Protein AF-A0A494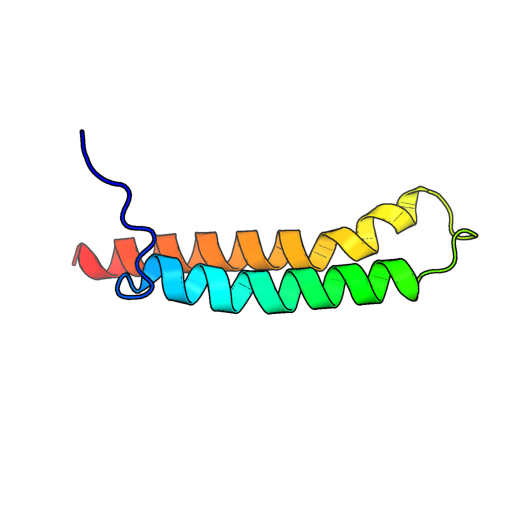Z3T2-F1 (afdb_monomer)

Solvent-accessible surface area (backbone atoms only — not comparable to full-atom values): 4128 Å² total; per-residue (Å²): 131,86,76,80,73,87,43,72,82,40,66,70,55,38,53,49,48,69,40,44,54,60,20,48,54,49,20,52,52,41,54,73,69,52,66,91,83,56,63,77,80,59,70,52,60,36,51,44,44,46,54,51,37,49,51,50,50,51,53,52,53,52,55,51,60,58,59,78,74,111

Foldseek 3Di:
DPPPPCDCVDPLSVLLCVQQVVLLVQLVVCVVPDDPPDDPVCVCVSVVSNVVSVVVSVVVVVVVVVVVVD

pLDDT: mean 78.96, std 13.3, range [39.44, 93.69]

Structure (mmCIF, N/CA/C/O backbone):
data_AF-A0A494Z3T2-F1
#
_entry.id   AF-A0A494Z3T2-F1
#
loop_
_atom_site.group_PDB
_atom_site.id
_atom_site.type_symbol
_atom_site.label_atom_id
_atom_site.label_alt_id
_atom_site.label_comp_id
_atom_site.label_asym_id
_atom_site.label_entity_id
_atom_site.label_seq_id
_atom_site.pdbx_PDB_ins_code
_atom_site.Cartn_x
_atom_site.Cartn_y
_atom_site.Cartn_z
_atom_site.occupancy
_atom_site.B_iso_or_equiv
_atom_site.auth_seq_id
_atom_site.auth_comp_id
_atom_site.auth_asym_id
_atom_site.auth_atom_id
_atom_site.pdbx_PDB_model_num
ATOM 1 N N . MET A 1 1 ? -33.588 2.300 -6.423 1.00 39.44 1 MET A N 1
ATOM 2 C CA . MET A 1 1 ? -32.185 1.970 -6.745 1.00 39.44 1 MET A CA 1
ATOM 3 C C . MET A 1 1 ? -31.316 2.752 -5.782 1.00 39.44 1 MET A C 1
ATOM 5 O O . MET A 1 1 ? -31.450 3.964 -5.729 1.00 39.44 1 MET A O 1
ATOM 9 N N . SER A 1 2 ? -30.541 2.079 -4.934 1.00 46.25 2 SER A N 1
ATOM 10 C CA . SER A 1 2 ? -29.636 2.738 -3.990 1.00 46.25 2 SER A CA 1
ATOM 11 C C . SER A 1 2 ? -28.538 3.443 -4.778 1.00 46.25 2 SER A C 1
ATOM 13 O O . SER A 1 2 ? -27.642 2.785 -5.308 1.00 46.25 2 SER A O 1
ATOM 15 N N . GLU A 1 3 ? -28.635 4.762 -4.904 1.00 59.22 3 GLU A N 1
ATOM 16 C CA . GLU A 1 3 ? -27.593 5.571 -5.519 1.00 59.22 3 GLU A CA 1
ATOM 17 C C . GLU A 1 3 ? -26.293 5.341 -4.741 1.00 59.22 3 GLU A C 1
ATOM 19 O O . GLU A 1 3 ? -26.174 5.708 -3.569 1.00 59.22 3 GLU A O 1
ATOM 24 N N . PHE A 1 4 ? -25.318 4.685 -5.371 1.00 55.19 4 PHE A N 1
ATOM 25 C CA . PHE A 1 4 ? -23.953 4.618 -4.865 1.00 55.19 4 PHE A CA 1
ATOM 26 C C . PHE A 1 4 ? -23.389 6.040 -4.905 1.00 55.19 4 PHE A C 1
ATOM 28 O O . PHE A 1 4 ? -22.736 6.448 -5.863 1.00 55.19 4 PHE A O 1
ATOM 35 N N . HIS A 1 5 ? -23.670 6.831 -3.869 1.00 53.19 5 HIS A N 1
ATOM 36 C CA . HIS A 1 5 ? -23.030 8.123 -3.679 1.00 53.19 5 HIS A CA 1
ATOM 37 C C . HIS A 1 5 ? -21.555 7.847 -3.391 1.00 53.19 5 HIS A C 1
ATOM 39 O O . HIS A 1 5 ? -21.154 7.645 -2.242 1.00 53.19 5 HIS A O 1
ATOM 45 N N . LEU A 1 6 ? -20.730 7.886 -4.441 1.00 58.59 6 LEU A N 1
ATOM 46 C CA . LEU A 1 6 ? -19.286 8.139 -4.383 1.00 58.59 6 LEU A CA 1
ATOM 47 C C . LEU A 1 6 ? -19.039 9.569 -3.875 1.00 58.59 6 LEU A C 1
ATOM 49 O O . LEU A 1 6 ? -18.334 10.377 -4.467 1.00 58.59 6 LEU A O 1
ATOM 53 N N . SER A 1 7 ? -19.673 9.916 -2.762 1.00 66.12 7 SER A N 1
ATOM 54 C CA . SER A 1 7 ? -1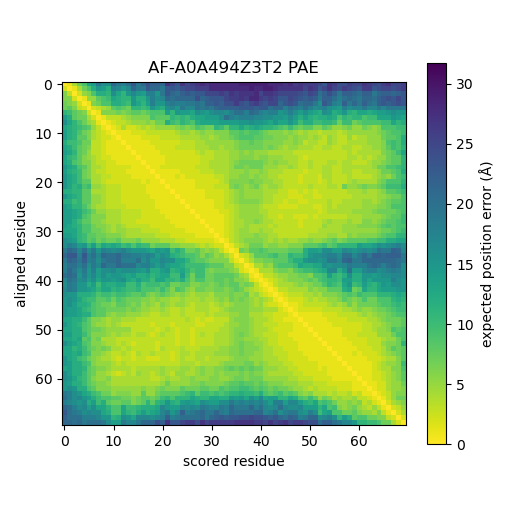9.491 11.188 -2.109 1.00 66.12 7 SER A CA 1
ATOM 55 C C . SER A 1 7 ? -18.253 11.084 -1.235 1.00 66.12 7 SER A C 1
ATOM 57 O O . SER A 1 7 ? -18.185 10.258 -0.319 1.00 66.12 7 SER A O 1
ATOM 59 N N . PHE A 1 8 ? -17.299 11.992 -1.441 1.00 68.56 8 PHE A N 1
ATOM 60 C CA . PHE A 1 8 ? -16.166 12.210 -0.533 1.00 68.56 8 PHE A CA 1
ATOM 61 C C . PHE A 1 8 ? -16.598 12.585 0.899 1.00 68.56 8 PHE A C 1
ATOM 63 O O . PHE A 1 8 ? -15.758 12.704 1.800 1.00 68.56 8 PHE A O 1
ATOM 70 N N . LYS A 1 9 ? -17.905 12.760 1.142 1.00 73.62 9 LYS A N 1
ATOM 71 C CA . LYS A 1 9 ? -18.506 12.852 2.474 1.00 73.62 9 LYS A CA 1
ATOM 72 C C . LYS A 1 9 ? -18.375 11.536 3.257 1.00 73.62 9 LYS A C 1
ATOM 74 O O . LYS A 1 9 ? -18.271 11.573 4.479 1.00 73.62 9 LYS A O 1
ATOM 79 N N . ASN A 1 10 ? -18.294 10.383 2.584 1.00 80.38 10 ASN A N 1
ATOM 80 C CA . ASN A 1 10 ? -18.023 9.104 3.236 1.00 80.38 10 ASN A CA 1
ATOM 81 C C . ASN A 1 10 ? -16.529 8.976 3.583 1.00 80.38 10 ASN A C 1
ATOM 83 O O . ASN A 1 10 ? -15.664 8.909 2.705 1.00 80.38 10 ASN A O 1
ATOM 87 N N . LYS A 1 11 ? -16.228 8.877 4.884 1.00 81.94 11 LYS A N 1
ATOM 88 C CA . LYS A 1 11 ? -14.862 8.730 5.414 1.00 81.94 11 LYS A CA 1
ATOM 89 C C . LYS A 1 11 ? -14.104 7.552 4.786 1.00 81.94 11 LYS A C 1
ATOM 91 O O . LYS A 1 11 ? -12.908 7.675 4.538 1.00 81.94 11 LYS A O 1
ATOM 96 N N . LYS A 1 12 ? -14.787 6.436 4.491 1.00 83.25 12 LYS A N 1
ATOM 97 C CA . LYS A 1 12 ? -14.172 5.246 3.872 1.00 83.25 12 LYS A CA 1
ATOM 98 C C . LYS A 1 12 ? -13.717 5.512 2.439 1.00 83.25 12 LYS A C 1
ATOM 100 O O . LYS A 1 12 ? -12.627 5.084 2.073 1.00 83.25 12 LYS A O 1
ATOM 105 N N . VAL A 1 13 ? -14.526 6.233 1.661 1.00 82.62 13 VAL A N 1
ATOM 106 C CA . VAL A 1 13 ? -14.204 6.619 0.278 1.00 82.62 13 VAL A CA 1
ATOM 107 C C . VAL A 1 13 ? -13.041 7.605 0.286 1.00 82.62 13 VAL A C 1
ATOM 109 O O . VAL A 1 13 ? -12.053 7.405 -0.408 1.00 82.62 13 VAL A O 1
ATOM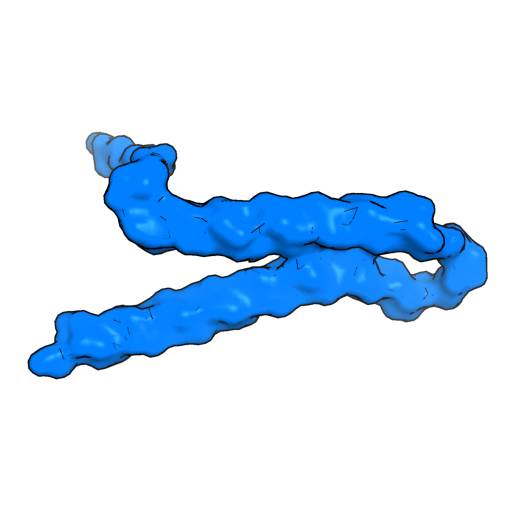 112 N N . ARG A 1 14 ? -13.096 8.614 1.162 1.00 87.12 14 ARG A N 1
ATOM 113 C CA . ARG A 1 14 ? -12.033 9.616 1.293 1.00 87.12 14 ARG A CA 1
ATOM 114 C C . ARG A 1 14 ? -10.668 8.991 1.605 1.00 87.12 14 ARG A C 1
ATOM 116 O O . ARG A 1 14 ? -9.686 9.318 0.953 1.00 87.12 14 ARG A O 1
ATOM 123 N N . ILE A 1 15 ? -10.609 8.078 2.575 1.00 86.94 15 ILE A N 1
ATOM 124 C CA . ILE A 1 15 ? -9.358 7.408 2.966 1.00 86.94 15 ILE A CA 1
ATOM 125 C C . ILE A 1 15 ? -8.853 6.473 1.866 1.00 86.94 15 ILE A C 1
ATOM 127 O O . ILE A 1 15 ? -7.650 6.414 1.633 1.00 86.94 15 ILE A O 1
ATOM 131 N N . TRP A 1 16 ? -9.758 5.796 1.154 1.00 88.25 16 TRP A N 1
ATOM 132 C CA . TRP A 1 16 ? -9.383 4.985 -0.003 1.00 88.25 16 TRP A CA 1
ATOM 133 C C . TRP A 1 16 ? -8.694 5.831 -1.078 1.00 88.25 16 TRP A C 1
ATOM 135 O O . TRP A 1 16 ? -7.603 5.482 -1.518 1.00 88.25 16 TRP A O 1
ATOM 145 N N . PHE A 1 17 ? -9.269 6.985 -1.433 1.00 88.31 17 PHE A N 1
ATOM 146 C CA . PHE A 1 17 ? -8.675 7.895 -2.416 1.00 88.31 17 PHE A CA 1
ATOM 147 C C . PHE A 1 17 ? -7.328 8.465 -1.956 1.00 88.31 17 PHE A C 1
ATOM 149 O O . PHE A 1 17 ? -6.384 8.477 -2.743 1.00 88.31 17 PHE A O 1
ATOM 156 N N . TYR A 1 18 ? -7.200 8.870 -0.688 1.00 88.75 18 TYR A N 1
ATOM 157 C CA . TYR A 1 18 ? -5.922 9.349 -0.145 1.00 88.75 18 TYR A CA 1
ATOM 158 C C . TYR A 1 18 ? -4.821 8.284 -0.129 1.00 88.75 18 TYR A C 1
ATOM 160 O O . TYR A 1 18 ? -3.654 8.652 -0.149 1.00 88.75 18 TYR A O 1
ATOM 168 N N . LEU A 1 19 ? -5.160 6.993 -0.093 1.00 88.88 19 LEU A N 1
ATOM 169 C CA . LEU A 1 19 ? -4.183 5.904 -0.179 1.00 88.88 19 LEU A CA 1
ATOM 170 C C . LEU A 1 19 ? -3.889 5.506 -1.630 1.00 88.88 19 LEU A C 1
ATOM 172 O O . LEU A 1 19 ? -2.733 5.300 -1.990 1.00 88.88 19 LEU A O 1
ATOM 176 N N . MET A 1 20 ? -4.921 5.416 -2.471 1.00 90.00 20 MET A N 1
ATOM 177 C CA . MET A 1 20 ? -4.788 4.930 -3.845 1.00 90.00 20 MET A CA 1
ATOM 178 C C . MET A 1 20 ? -4.157 5.942 -4.786 1.00 90.00 20 MET A C 1
ATOM 180 O O . MET A 1 20 ? -3.295 5.560 -5.568 1.00 90.00 20 MET A O 1
ATOM 184 N N . ILE A 1 21 ? -4.532 7.223 -4.709 1.00 91.75 21 ILE A N 1
ATOM 185 C CA . ILE A 1 21 ? -3.964 8.260 -5.582 1.00 91.75 21 ILE A CA 1
ATOM 186 C C . ILE A 1 21 ? -2.428 8.295 -5.483 1.00 91.75 21 ILE A C 1
ATOM 188 O O . ILE A 1 21 ? -1.779 8.127 -6.518 1.00 91.75 21 ILE A O 1
ATOM 192 N N . PRO A 1 22 ? -1.813 8.452 -4.293 1.00 91.88 22 PRO A N 1
ATOM 193 C CA . PRO A 1 22 ? -0.356 8.483 -4.200 1.00 91.88 22 PRO A CA 1
ATOM 194 C C . PRO A 1 22 ? 0.289 7.144 -4.572 1.00 91.88 22 PRO A C 1
ATOM 196 O O . PRO A 1 22 ? 1.349 7.146 -5.189 1.00 91.88 22 PRO A O 1
ATOM 199 N N . ALA A 1 23 ? -0.343 6.005 -4.270 1.00 90.88 23 ALA A N 1
ATOM 200 C CA . ALA A 1 23 ? 0.185 4.693 -4.643 1.00 90.88 23 ALA A CA 1
ATOM 201 C C . ALA A 1 23 ? 0.190 4.462 -6.163 1.00 90.88 23 ALA A C 1
ATOM 203 O O . ALA A 1 23 ? 1.152 3.911 -6.700 1.00 90.88 23 ALA A O 1
ATOM 204 N N . ILE A 1 24 ? -0.856 4.907 -6.862 1.00 91.50 24 ILE A N 1
ATOM 205 C CA . ILE A 1 24 ? -0.954 4.844 -8.325 1.00 91.50 24 ILE A CA 1
ATOM 206 C C . ILE A 1 24 ? 0.079 5.777 -8.956 1.00 91.50 24 ILE A C 1
ATOM 208 O O . ILE A 1 24 ? 0.816 5.346 -9.838 1.00 91.50 24 ILE A O 1
ATOM 212 N N . LEU A 1 25 ? 0.191 7.019 -8.470 1.00 93.69 25 LEU A N 1
ATOM 213 C CA . LEU A 1 25 ? 1.216 7.963 -8.926 1.00 93.69 25 LEU A CA 1
ATOM 214 C C . LEU A 1 25 ? 2.625 7.388 -8.762 1.00 93.69 25 LEU A C 1
ATOM 216 O O . LEU A 1 25 ? 3.412 7.419 -9.706 1.00 93.69 25 LEU A O 1
ATOM 220 N N . LEU A 1 26 ? 2.919 6.812 -7.595 1.00 91.38 26 LEU A N 1
ATOM 221 C CA . LEU A 1 26 ? 4.201 6.171 -7.327 1.00 91.38 26 LEU A CA 1
ATOM 222 C C . LEU A 1 26 ? 4.435 4.996 -8.285 1.00 91.38 26 LEU A C 1
ATOM 224 O O . LEU A 1 26 ? 5.505 4.887 -8.867 1.00 91.38 26 LEU A O 1
ATOM 228 N N . SER A 1 27 ? 3.423 4.163 -8.521 1.00 88.31 27 SER A N 1
ATOM 229 C CA . SER A 1 27 ? 3.519 3.024 -9.445 1.00 88.31 27 SER A CA 1
ATOM 230 C C . SER A 1 27 ? 3.810 3.462 -10.880 1.00 88.31 27 SER A C 1
ATOM 232 O O . SER A 1 27 ? 4.667 2.876 -11.531 1.00 88.31 27 SER A O 1
ATOM 234 N N . ILE A 1 28 ? 3.163 4.529 -11.359 1.00 89.38 28 ILE A N 1
ATOM 235 C CA . ILE A 1 28 ? 3.423 5.114 -12.685 1.00 89.38 28 ILE A CA 1
ATOM 236 C C . ILE A 1 28 ? 4.863 5.629 -12.773 1.00 89.38 28 ILE A C 1
ATOM 238 O O . ILE A 1 28 ? 5.559 5.345 -13.745 1.00 89.38 28 ILE A O 1
ATOM 242 N N . LEU A 1 29 ? 5.333 6.333 -11.740 1.00 90.38 29 LEU A N 1
ATOM 243 C CA . LEU A 1 29 ? 6.723 6.781 -11.636 1.00 90.38 29 LEU A CA 1
ATOM 244 C C . LEU A 1 29 ? 7.703 5.604 -11.706 1.00 90.38 29 LEU A C 1
ATOM 246 O O . LEU A 1 29 ? 8.672 5.670 -12.457 1.00 90.38 29 LEU A O 1
ATOM 250 N N . LEU A 1 30 ? 7.431 4.513 -10.983 1.00 86.81 30 LEU A N 1
ATOM 251 C CA . LEU A 1 30 ? 8.265 3.313 -11.030 1.00 86.81 30 LEU A CA 1
ATOM 252 C C . LEU A 1 30 ? 8.255 2.658 -12.415 1.00 86.81 30 LEU A C 1
ATOM 254 O O . LEU A 1 30 ? 9.311 2.225 -12.855 1.00 86.81 30 LEU A O 1
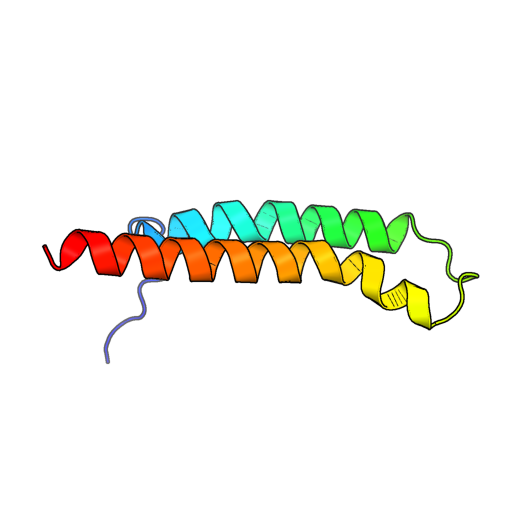ATOM 258 N N . ILE A 1 31 ? 7.115 2.610 -13.112 1.00 85.81 31 ILE A N 1
ATOM 259 C CA . ILE A 1 31 ? 7.034 2.071 -14.483 1.00 85.81 31 ILE A CA 1
ATOM 260 C C . ILE A 1 31 ? 7.921 2.877 -15.438 1.00 85.81 31 ILE A C 1
ATOM 262 O O . ILE A 1 31 ? 8.616 2.292 -16.259 1.00 85.81 31 ILE A O 1
ATOM 266 N N . ILE A 1 32 ? 7.908 4.208 -15.331 1.00 85.94 32 ILE A N 1
ATOM 267 C CA . ILE A 1 32 ? 8.700 5.087 -16.203 1.00 85.94 32 ILE A CA 1
ATOM 268 C C . ILE A 1 32 ? 10.196 4.981 -15.884 1.00 85.94 32 ILE A C 1
ATOM 270 O O . ILE A 1 32 ? 11.027 5.051 -16.787 1.00 85.94 32 ILE A O 1
ATOM 274 N N . TYR A 1 33 ? 10.546 4.833 -14.604 1.00 83.69 33 TYR A N 1
ATOM 275 C CA . TYR A 1 33 ? 11.938 4.830 -14.155 1.00 83.69 33 TYR A CA 1
ATOM 276 C C . TYR A 1 33 ? 12.612 3.456 -14.264 1.00 83.69 33 TYR A C 1
ATOM 278 O O . TYR A 1 33 ? 13.837 3.384 -14.353 1.00 83.69 33 TYR A O 1
ATOM 286 N N . PHE A 1 34 ? 11.845 2.361 -14.246 1.00 77.44 34 PHE A N 1
ATOM 287 C CA . PHE A 1 34 ? 12.398 1.018 -14.396 1.00 77.44 34 PHE A CA 1
ATOM 288 C C . PHE A 1 34 ? 12.740 0.730 -15.866 1.00 77.44 34 PHE A C 1
ATOM 290 O O . PHE A 1 34 ? 11.847 0.712 -16.712 1.00 77.44 34 PHE A O 1
ATOM 297 N N . PRO A 1 35 ? 14.014 0.461 -16.200 1.00 66.25 35 PRO A N 1
ATOM 298 C CA . PRO A 1 35 ? 14.393 0.139 -17.567 1.00 66.25 35 PRO A CA 1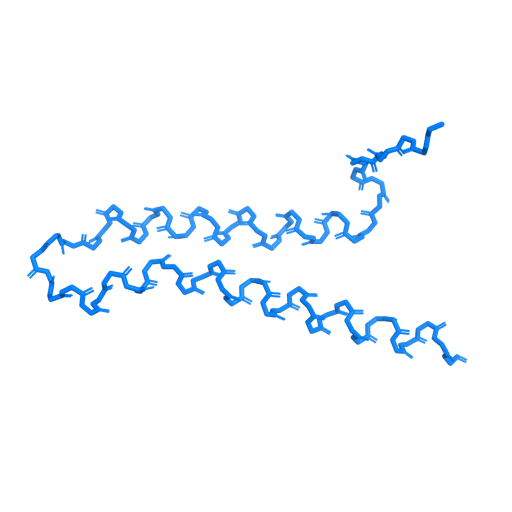
ATOM 299 C C . PRO A 1 35 ? 13.819 -1.222 -17.993 1.00 66.25 35 PRO A C 1
ATOM 301 O O . PRO A 1 35 ? 13.917 -2.207 -17.260 1.00 66.25 35 PRO A O 1
ATOM 304 N N . ASN A 1 36 ? 13.310 -1.300 -19.228 1.00 67.31 36 ASN A N 1
ATOM 305 C CA . ASN A 1 36 ? 12.724 -2.502 -19.858 1.00 67.31 36 ASN A CA 1
ATOM 306 C C . ASN A 1 36 ? 13.695 -3.696 -20.001 1.00 67.31 36 ASN A C 1
ATOM 308 O O . ASN A 1 36 ? 13.334 -4.750 -20.520 1.00 67.31 36 ASN A O 1
ATOM 312 N N . ASN A 1 37 ? 14.939 -3.516 -19.567 1.00 65.88 37 ASN A N 1
ATOM 313 C CA . ASN A 1 37 ? 16.058 -4.430 -19.740 1.00 65.88 37 ASN A CA 1
ATOM 314 C C . ASN A 1 37 ? 16.172 -5.403 -18.555 1.00 65.88 37 ASN A C 1
ATOM 316 O O . ASN A 1 37 ? 16.996 -6.316 -18.577 1.00 65.88 37 ASN A O 1
ATOM 320 N N . LEU A 1 38 ? 15.395 -5.179 -17.491 1.00 68.88 38 LEU A N 1
ATOM 321 C CA . LEU A 1 38 ? 15.371 -6.055 -16.331 1.00 68.88 38 LEU A CA 1
ATOM 322 C C . LEU A 1 38 ? 14.639 -7.369 -16.655 1.00 68.88 38 LEU A C 1
ATOM 324 O O . LEU A 1 38 ? 13.659 -7.374 -17.404 1.00 68.88 38 LEU A O 1
ATOM 328 N N . PRO A 1 39 ? 15.080 -8.498 -16.071 1.00 73.44 39 PRO A N 1
ATOM 329 C CA . PRO A 1 39 ? 14.371 -9.767 -16.174 1.00 73.44 39 PRO A CA 1
ATOM 330 C C . PRO A 1 39 ? 12.880 -9.604 -15.859 1.00 73.44 39 PRO A C 1
ATOM 332 O O . PRO A 1 39 ? 12.520 -8.905 -14.916 1.00 73.44 39 PRO A O 1
ATOM 335 N N . ARG A 1 40 ? 12.006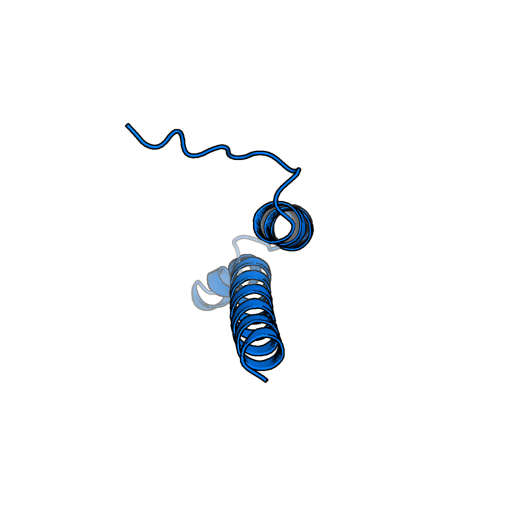 -10.298 -16.599 1.00 68.44 40 ARG A N 1
ATOM 336 C CA . ARG A 1 40 ? 10.532 -10.194 -16.494 1.00 68.44 40 ARG A CA 1
ATOM 337 C C . ARG A 1 40 ? 9.992 -10.312 -15.054 1.00 68.44 40 ARG A C 1
ATOM 339 O O . ARG A 1 40 ? 8.942 -9.760 -14.750 1.00 68.44 40 ARG A O 1
ATOM 346 N N . ILE A 1 41 ? 10.725 -10.985 -14.166 1.00 71.38 41 ILE A N 1
ATOM 347 C CA . ILE A 1 41 ? 10.458 -11.083 -12.720 1.00 71.38 41 ILE A CA 1
ATOM 348 C C . ILE A 1 41 ? 10.380 -9.713 -12.020 1.00 71.38 41 ILE A C 1
ATOM 350 O O . ILE A 1 41 ? 9.593 -9.545 -11.093 1.00 71.38 41 ILE A O 1
ATOM 354 N N . TYR A 1 42 ? 11.127 -8.711 -12.482 1.00 70.81 42 TYR A N 1
ATOM 355 C CA . TYR A 1 42 ? 11.150 -7.373 -11.888 1.00 70.81 42 TYR A CA 1
ATOM 356 C C . TYR A 1 42 ? 9.980 -6.483 -12.329 1.00 70.81 42 TYR A C 1
ATOM 358 O O . TYR A 1 42 ? 9.732 -5.460 -11.694 1.00 70.81 42 TYR A O 1
ATOM 366 N N . ASN A 1 43 ? 9.185 -6.902 -13.323 1.00 72.88 43 ASN A N 1
ATOM 367 C CA . ASN A 1 43 ? 7.967 -6.187 -13.735 1.00 72.88 43 ASN A CA 1
ATOM 368 C C . ASN A 1 43 ? 6.875 -6.179 -12.650 1.00 72.88 43 ASN A C 1
ATOM 370 O O . ASN A 1 43 ? 5.899 -5.444 -12.768 1.00 72.88 43 ASN A O 1
ATOM 374 N N . ILE A 1 44 ? 7.027 -6.974 -11.586 1.00 78.88 44 ILE A N 1
ATOM 375 C CA . ILE A 1 44 ? 6.151 -6.927 -10.410 1.00 78.88 44 ILE A CA 1
ATOM 376 C C . ILE A 1 44 ? 6.427 -5.703 -9.531 1.00 78.88 44 ILE A C 1
ATOM 378 O O . ILE A 1 44 ? 5.502 -5.211 -8.884 1.00 78.88 44 ILE A O 1
ATOM 382 N N . ILE A 1 45 ? 7.656 -5.176 -9.520 1.00 81.25 45 ILE A N 1
ATOM 383 C CA . ILE A 1 45 ? 8.066 -4.095 -8.610 1.00 81.25 45 ILE A CA 1
ATOM 384 C C . ILE A 1 45 ? 7.157 -2.863 -8.713 1.00 81.25 45 ILE A C 1
ATOM 386 O O . ILE A 1 45 ? 6.698 -2.392 -7.669 1.00 81.25 45 ILE A O 1
ATOM 390 N N . PRO A 1 46 ? 6.805 -2.365 -9.912 1.00 82.88 46 PRO A N 1
ATOM 391 C CA . PRO A 1 46 ? 5.949 -1.193 -10.018 1.00 82.88 46 PRO A CA 1
ATOM 392 C C . PRO A 1 46 ? 4.506 -1.438 -9.564 1.00 82.88 46 PRO A C 1
ATOM 394 O O . PRO A 1 46 ? 3.794 -0.480 -9.303 1.00 82.88 46 PRO A O 1
ATOM 397 N N . SER A 1 47 ? 4.063 -2.695 -9.439 1.00 84.19 47 SER A N 1
ATOM 398 C CA . SER A 1 47 ? 2.718 -3.030 -8.945 1.00 84.19 47 SER A CA 1
ATOM 399 C C . SER A 1 47 ? 2.632 -3.123 -7.414 1.00 84.19 47 SER A C 1
ATOM 401 O O . SER A 1 47 ? 1.540 -3.032 -6.844 1.00 84.19 47 SER A O 1
ATOM 403 N N . LEU A 1 48 ? 3.778 -3.252 -6.730 1.00 88.12 48 LEU A N 1
ATOM 404 C CA . LEU A 1 48 ? 3.852 -3.375 -5.272 1.00 88.12 48 LEU A CA 1
ATOM 405 C C . LEU A 1 48 ? 3.214 -2.203 -4.512 1.00 88.12 48 LEU A C 1
ATOM 407 O O . LEU A 1 48 ? 2.500 -2.478 -3.546 1.00 88.12 48 LEU A O 1
ATOM 411 N N . PRO A 1 49 ? 3.387 -0.923 -4.904 1.00 89.75 49 PRO A N 1
ATOM 412 C CA . PRO A 1 49 ? 2.789 0.184 -4.164 1.00 89.75 49 PRO A CA 1
ATOM 413 C C . PRO A 1 49 ?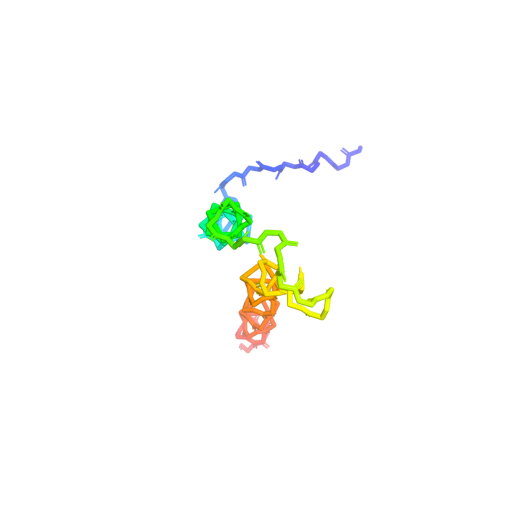 1.259 0.116 -4.120 1.00 89.75 49 PRO A C 1
ATOM 415 O O . PRO A 1 49 ? 0.671 0.334 -3.061 1.00 89.75 49 PRO A O 1
ATOM 418 N N . VAL A 1 50 ? 0.608 -0.245 -5.234 1.00 88.62 50 VAL A N 1
ATOM 419 C CA . VAL A 1 50 ? -0.854 -0.429 -5.276 1.00 88.62 50 VAL A CA 1
ATOM 420 C C . VAL A 1 50 ? -1.275 -1.591 -4.380 1.00 88.62 50 VAL A C 1
ATOM 422 O O . VAL A 1 50 ? -2.226 -1.464 -3.608 1.00 88.62 50 VAL A O 1
ATOM 425 N N . PHE A 1 51 ? -0.543 -2.706 -4.429 1.00 89.31 51 PHE A N 1
ATOM 426 C CA . PHE A 1 51 ? -0.811 -3.877 -3.592 1.00 89.31 51 PHE A CA 1
ATOM 427 C C . PHE A 1 51 ? -0.722 -3.552 -2.096 1.00 89.31 51 PHE A C 1
ATOM 429 O O . PHE A 1 51 ? -1.620 -3.893 -1.323 1.00 89.31 51 PHE A O 1
ATOM 436 N N . ILE A 1 52 ? 0.329 -2.836 -1.693 1.00 90.81 52 ILE A N 1
ATOM 437 C CA . ILE A 1 52 ? 0.531 -2.387 -0.312 1.00 90.81 52 ILE A CA 1
ATOM 438 C C . ILE A 1 52 ? -0.592 -1.432 0.101 1.00 90.81 52 ILE A C 1
ATOM 440 O O . ILE A 1 52 ? -1.158 -1.587 1.183 1.00 90.81 52 ILE A O 1
ATOM 444 N N . ALA A 1 53 ? -0.973 -0.486 -0.758 1.00 89.62 53 ALA A N 1
ATOM 445 C CA . ALA A 1 53 ? -2.061 0.443 -0.470 1.00 89.62 53 ALA A CA 1
ATOM 446 C C . ALA A 1 53 ? -3.402 -0.283 -0.256 1.00 89.62 53 ALA A C 1
ATOM 448 O O . ALA A 1 53 ? -4.154 0.070 0.657 1.00 89.62 53 ALA A O 1
ATOM 449 N N . TYR A 1 54 ? -3.680 -1.337 -1.031 1.00 90.31 54 TYR A N 1
ATOM 450 C CA . TYR A 1 54 ? -4.857 -2.187 -0.830 1.00 90.31 54 TYR A CA 1
ATOM 451 C C . TYR A 1 54 ? -4.795 -2.942 0.496 1.00 90.31 54 TYR A C 1
ATOM 453 O O . TYR A 1 54 ? -5.774 -2.938 1.245 1.00 90.31 54 TYR A O 1
ATOM 461 N N . ALA A 1 55 ? -3.649 -3.550 0.811 1.00 92.12 55 ALA A N 1
ATOM 462 C CA . ALA A 1 55 ? -3.454 -4.268 2.065 1.00 92.12 55 ALA A CA 1
ATOM 463 C C . ALA A 1 55 ? -3.667 -3.344 3.275 1.00 92.12 55 ALA A C 1
ATOM 465 O O . ALA A 1 55 ? -4.434 -3.681 4.176 1.00 92.12 55 ALA A O 1
ATOM 466 N N . VAL A 1 56 ? -3.071 -2.147 3.257 1.00 90.94 56 VAL A N 1
ATOM 467 C CA . VAL A 1 56 ? -3.221 -1.127 4.309 1.00 90.94 56 VAL A CA 1
ATOM 468 C C . VAL A 1 56 ? -4.673 -0.675 4.440 1.00 90.94 56 VAL A C 1
ATOM 470 O O . VAL A 1 56 ? -5.191 -0.603 5.557 1.00 90.94 56 VAL A O 1
ATOM 473 N N . TYR A 1 57 ? -5.359 -0.413 3.324 1.00 89.62 57 TYR A N 1
ATOM 474 C CA . TYR A 1 57 ? -6.771 -0.035 3.346 1.00 89.62 57 TYR A CA 1
ATOM 475 C C . TYR A 1 57 ? -7.646 -1.123 3.976 1.00 89.62 57 TYR A C 1
ATOM 477 O O . TYR A 1 57 ? -8.505 -0.830 4.814 1.00 89.62 57 TYR A O 1
ATOM 485 N N . TYR A 1 58 ? -7.415 -2.382 3.601 1.00 88.88 58 TYR A N 1
ATOM 486 C CA . TYR A 1 58 ? -8.183 -3.510 4.114 1.00 88.88 58 TYR A CA 1
ATOM 487 C C . TYR A 1 58 ? -7.939 -3.719 5.611 1.00 88.88 58 TYR A C 1
ATOM 489 O O . TYR A 1 58 ? -8.894 -3.85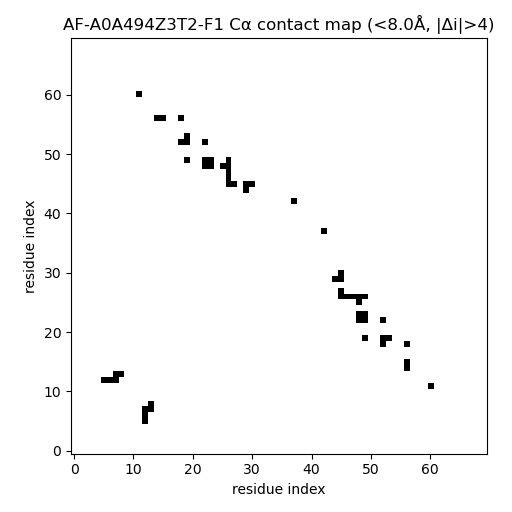6 6.379 1.00 88.88 58 TYR A O 1
ATOM 497 N N . LEU A 1 59 ? -6.676 -3.642 6.045 1.00 90.25 59 LEU A N 1
ATOM 498 C CA . LEU A 1 59 ? -6.296 -3.724 7.456 1.00 90.25 59 LEU A CA 1
ATOM 499 C C . LEU A 1 59 ? -6.954 -2.609 8.275 1.00 90.25 59 LEU A C 1
ATOM 501 O O . LEU A 1 59 ? -7.567 -2.870 9.309 1.00 90.25 59 LEU A O 1
ATOM 505 N N . TRP A 1 60 ? -6.882 -1.369 7.789 1.00 88.69 60 TRP A N 1
ATOM 506 C CA . TRP A 1 60 ? -7.505 -0.219 8.439 1.00 88.69 60 TRP A CA 1
ATOM 507 C C . TRP A 1 60 ? -9.027 -0.376 8.543 1.00 88.69 60 TRP A C 1
ATOM 509 O O . TRP A 1 60 ? -9.603 -0.175 9.615 1.00 88.69 60 TRP A O 1
ATOM 519 N N . SER A 1 61 ? -9.681 -0.793 7.454 1.00 86.19 61 SER A N 1
ATOM 520 C CA . SER A 1 61 ? -11.126 -1.041 7.419 1.00 86.19 61 SER A CA 1
ATOM 521 C C . SER A 1 61 ? -11.530 -2.129 8.420 1.00 86.19 61 SER A C 1
ATOM 523 O O . SER A 1 61 ? -12.501 -1.967 9.163 1.00 86.19 61 SER A O 1
ATOM 525 N N . PHE A 1 62 ? -10.751 -3.209 8.514 1.00 87.81 62 PHE A N 1
ATOM 526 C CA . PHE A 1 62 ? -10.991 -4.288 9.468 1.00 87.81 62 PHE A CA 1
ATOM 527 C C . PHE A 1 62 ? -10.852 -3.812 10.923 1.00 87.81 62 PHE A C 1
ATOM 529 O O . PHE A 1 62 ? -11.731 -4.064 11.751 1.00 87.81 62 PHE A O 1
ATOM 536 N N . LEU A 1 63 ? -9.795 -3.052 11.229 1.00 85.50 63 LEU A N 1
ATOM 537 C CA . LEU A 1 63 ? -9.554 -2.499 12.564 1.00 85.50 63 LEU A CA 1
ATOM 538 C C . LEU A 1 63 ? -10.643 -1.506 12.994 1.00 85.50 63 LEU A C 1
ATOM 540 O O . LEU A 1 63 ? -11.059 -1.519 14.155 1.00 85.50 63 LEU A O 1
ATOM 544 N N . ILE A 1 64 ? -11.142 -0.668 12.081 1.00 82.19 64 ILE A N 1
ATOM 545 C CA . ILE A 1 64 ? -12.165 0.329 12.419 1.00 82.19 64 ILE A CA 1
ATOM 546 C C . ILE A 1 64 ? -13.542 -0.302 12.631 1.00 82.19 64 ILE A C 1
ATOM 548 O O . ILE A 1 64 ? -14.254 0.071 13.563 1.00 82.19 64 ILE A O 1
ATOM 552 N N . ASN A 1 65 ? -13.892 -1.316 11.834 1.00 73.88 65 ASN A N 1
ATOM 553 C CA . ASN A 1 65 ? -15.131 -2.069 12.024 1.00 73.88 65 ASN A CA 1
ATOM 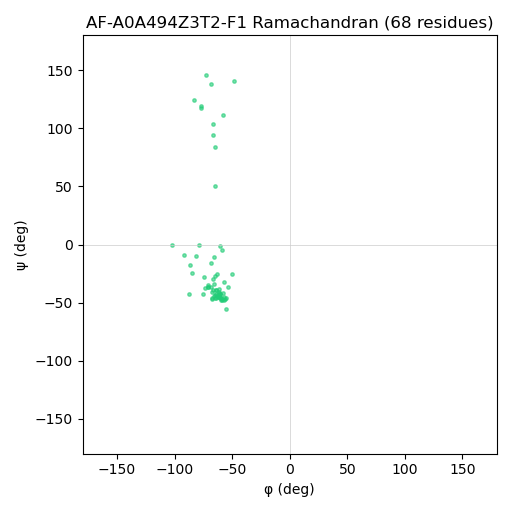554 C C . ASN A 1 65 ? -15.098 -2.875 13.338 1.00 73.88 65 ASN A C 1
ATOM 556 O O . ASN A 1 65 ? -16.142 -3.071 13.956 1.00 73.88 65 ASN A O 1
ATOM 560 N N . LYS A 1 66 ? -13.911 -3.305 13.796 1.00 67.00 66 LYS A N 1
ATOM 561 C CA . LYS A 1 66 ? -13.731 -3.954 15.104 1.00 67.00 66 LYS A CA 1
ATOM 562 C C . LYS A 1 66 ? -13.885 -2.972 16.272 1.00 67.00 66 LYS A C 1
ATOM 564 O O . LYS A 1 66 ? -14.416 -3.359 17.307 1.00 67.00 66 LYS A O 1
ATOM 569 N N . LYS A 1 67 ? -13.460 -1.713 16.109 1.00 60.28 67 LYS A N 1
ATOM 570 C CA . LYS A 1 67 ? -13.634 -0.657 17.124 1.00 60.28 67 LYS A CA 1
ATOM 571 C C . LYS A 1 67 ? -15.083 -0.189 17.276 1.00 60.28 67 LYS A C 1
ATOM 573 O O . LYS A 1 67 ? -15.489 0.052 18.397 1.00 60.28 67 LYS A O 1
ATOM 578 N N . ASN A 1 68 ? -15.857 -0.115 16.193 1.00 58.66 68 ASN A N 1
ATOM 579 C CA . ASN A 1 68 ? -17.265 0.313 16.244 1.00 58.66 68 ASN A CA 1
ATOM 580 C C . ASN A 1 68 ? -18.252 -0.775 16.726 1.00 58.66 68 ASN A C 1
ATOM 582 O O . ASN A 1 68 ? -19.452 -0.522 16.759 1.00 58.66 68 ASN A O 1
ATOM 586 N N . LYS A 1 69 ? -17.778 -1.989 17.042 1.00 53.88 69 LYS A N 1
ATOM 587 C CA . LYS A 1 69 ? -18.592 -3.090 17.598 1.00 53.88 69 LYS A CA 1
ATOM 588 C C . LYS A 1 69 ? -18.407 -3.291 19.113 1.00 53.88 69 LYS A C 1
ATOM 590 O O . LYS A 1 69 ? -19.008 -4.213 19.656 1.00 53.88 69 LYS A O 1
ATOM 595 N N . ARG A 1 70 ? -17.563 -2.488 19.769 1.00 46.53 70 ARG A N 1
ATOM 596 C CA . ARG A 1 70 ? -17.487 -2.371 21.234 1.00 46.53 70 ARG A CA 1
ATOM 597 C C . ARG A 1 70 ? -18.150 -1.074 21.655 1.00 46.53 70 ARG A C 1
ATOM 599 O O . ARG A 1 70 ? -18.725 -1.083 22.758 1.00 46.53 70 ARG A O 1
#

Secondary structure (DSSP, 8-state):
-------TTSHHHHHHHHHHHHHHHHHHHHHHHS-TTS-GGGGGGGGHHHHHHHHHHHHHHHHHHHHTT-

Radius of gyration: 16.27 Å; Cα contacts (8 Å, |Δi|>4): 29; chains: 1; bounding box: 48×24×41 Å

Mean predicted aligned error: 8.09 Å

Sequence (70 aa):
MSEFHLSFKNKKVRIWFYLMIPAILLSILLIIYFPNNLPRIYNIIPSLPVFIAYAVYYLWSFLINKKNKR

Organism: NCBI:txid1435466